Protein AF-A0A354Q6Q0-F1 (afdb_monomer_lite)

Radius of gyration: 17.42 Å; chains: 1; bounding box: 34×28×41 Å

Sequence (71 aa):
YENEAQKTTANESKKDAEKSGMFDAPIVTEIATLPEFYPAEDYHQDYYSNNSNAGYCTYVIRPKLAKLNLE

Structure (mmCIF, N/CA/C/O backbone):
data_AF-A0A354Q6Q0-F1
#
_entry.id   AF-A0A354Q6Q0-F1
#
loop_
_atom_site.group_PDB
_atom_site.id
_atom_site.type_symbol
_atom_site.label_atom_id
_atom_site.label_alt_id
_atom_site.label_comp_id
_atom_site.label_asym_id
_atom_site.label_entity_id
_atom_site.label_seq_id
_atom_site.pdbx_PDB_ins_code
_atom_site.Cartn_x
_atom_site.Cartn_y
_atom_site.Cartn_z
_atom_site.occupancy
_atom_site.B_iso_or_equiv
_atom_site.auth_seq_id
_atom_site.auth_comp_id
_atom_site.auth_asym_id
_atom_site.auth_atom_id
_atom_site.pdbx_PDB_model_num
ATOM 1 N N . TYR A 1 1 ? -0.494 -3.326 11.544 1.00 97.75 1 TYR A N 1
ATOM 2 C CA . TYR A 1 1 ? 0.042 -2.347 12.508 1.00 97.75 1 TYR A CA 1
ATOM 3 C C . TYR A 1 1 ? 1.014 -3.052 13.436 1.00 97.75 1 TYR A C 1
ATOM 5 O O . TYR A 1 1 ? 0.771 -4.190 13.812 1.00 97.75 1 TYR A O 1
ATOM 13 N N . GLU A 1 2 ? 2.102 -2.392 13.803 1.00 98.19 2 GLU A N 1
ATOM 14 C CA . GLU A 1 2 ? 3.138 -2.910 14.712 1.00 98.19 2 GLU A CA 1
ATOM 15 C C . GLU A 1 2 ? 2.931 -2.450 16.159 1.00 98.19 2 GLU A C 1
ATOM 17 O O . GLU A 1 2 ? 3.449 -3.051 17.093 1.00 98.19 2 GLU A O 1
ATOM 22 N N . ASN A 1 3 ? 2.175 -1.367 16.356 1.00 98.56 3 ASN A N 1
ATOM 23 C CA . ASN A 1 3 ? 1.918 -0.774 17.664 1.00 98.56 3 ASN A CA 1
ATOM 24 C C . ASN A 1 3 ? 0.556 -0.055 17.707 1.00 98.56 3 ASN A C 1
ATOM 26 O O . ASN A 1 3 ? -0.091 0.166 16.678 1.00 98.56 3 ASN A O 1
ATOM 30 N N . GLU A 1 4 ? 0.132 0.331 18.913 1.00 98.44 4 GLU A N 1
ATOM 31 C CA . GLU A 1 4 ? -1.161 0.990 19.141 1.00 98.44 4 GLU A CA 1
ATOM 32 C C . GLU A 1 4 ? -1.254 2.388 18.514 1.00 98.44 4 GLU A C 1
ATOM 34 O O . GLU A 1 4 ? -2.341 2.796 18.102 1.00 98.44 4 GLU A O 1
ATOM 39 N N . ALA A 1 5 ? -0.136 3.111 18.380 1.00 98.62 5 ALA A N 1
ATOM 40 C CA . ALA A 1 5 ? -0.136 4.413 17.716 1.00 98.62 5 ALA A CA 1
ATOM 41 C C . ALA A 1 5 ? -0.519 4.263 16.234 1.00 98.62 5 ALA A C 1
ATOM 43 O O . ALA A 1 5 ? -1.457 4.910 15.773 1.00 98.62 5 ALA A O 1
ATOM 44 N N . GLN A 1 6 ? 0.107 3.326 15.513 1.00 98.75 6 GLN A N 1
ATOM 45 C CA . GLN A 1 6 ? -0.245 3.016 14.123 1.00 98.75 6 GLN A CA 1
ATOM 46 C C . GLN A 1 6 ? -1.693 2.535 13.985 1.00 98.75 6 GLN A C 1
ATOM 48 O O . GLN A 1 6 ? -2.395 2.954 13.066 1.00 98.75 6 GLN A O 1
ATOM 53 N N . LYS A 1 7 ? -2.156 1.665 14.892 1.00 98.69 7 LYS A N 1
ATOM 54 C CA . LYS A 1 7 ? -3.545 1.185 14.898 1.00 98.69 7 LYS A CA 1
ATOM 55 C C . LYS A 1 7 ? -4.530 2.343 15.048 1.00 98.69 7 LYS A C 1
ATOM 57 O O . LYS A 1 7 ? -5.519 2.392 14.320 1.00 98.69 7 LYS A O 1
ATOM 62 N N . THR A 1 8 ? -4.258 3.263 15.970 1.00 98.69 8 THR A N 1
ATOM 63 C CA . THR A 1 8 ? -5.111 4.429 16.227 1.00 98.69 8 THR A CA 1
ATOM 64 C C . THR A 1 8 ? -5.159 5.331 14.999 1.00 98.69 8 THR A C 1
ATOM 66 O O . THR A 1 8 ? -6.239 5.550 14.453 1.00 98.69 8 THR A O 1
ATOM 69 N N . THR A 1 9 ? -3.998 5.735 14.476 1.00 98.69 9 THR A N 1
ATOM 70 C CA . THR A 1 9 ? -3.904 6.599 13.290 1.00 98.69 9 THR A CA 1
ATOM 71 C C . THR A 1 9 ? -4.566 5.977 12.056 1.00 98.69 9 THR A C 1
ATOM 73 O O . THR A 1 9 ? -5.265 6.670 11.319 1.00 98.69 9 THR A O 1
ATOM 76 N N . ALA A 1 10 ? -4.405 4.667 11.828 1.00 98.56 10 ALA A N 1
ATOM 77 C CA . ALA A 1 10 ? -5.041 3.983 10.700 1.00 98.56 10 ALA A CA 1
ATOM 78 C C . ALA A 1 10 ? -6.577 3.982 10.805 1.00 98.56 10 ALA A C 1
ATOM 80 O O . ALA A 1 10 ? -7.264 4.213 9.810 1.00 98.56 10 ALA A O 1
ATOM 81 N N . ASN A 1 11 ? -7.126 3.752 12.004 1.00 98.56 11 ASN A N 1
ATOM 82 C CA . ASN A 1 11 ? -8.575 3.769 12.222 1.00 98.56 11 ASN A CA 1
ATOM 83 C C . ASN A 1 11 ? -9.164 5.181 12.093 1.00 98.56 11 ASN A C 1
ATOM 85 O O . ASN A 1 11 ? -10.238 5.343 11.514 1.00 98.56 11 ASN A O 1
ATOM 89 N N . GLU A 1 12 ? -8.466 6.200 12.595 1.00 98.56 12 GLU A N 1
ATOM 90 C CA . GLU A 1 12 ? -8.867 7.601 12.433 1.00 98.56 12 GLU A CA 1
ATOM 91 C C . GLU A 1 12 ? -8.869 8.005 10.956 1.00 98.56 12 GLU A C 1
ATOM 93 O O . GLU A 1 12 ? -9.881 8.492 10.457 1.00 98.56 12 GLU A O 1
ATOM 98 N N . SER A 1 13 ? -7.797 7.686 10.226 1.00 98.25 13 SER A N 1
ATOM 99 C CA . SER A 1 13 ? -7.701 7.951 8.787 1.00 98.25 13 SER A CA 1
ATOM 100 C C . SER A 1 13 ? -8.817 7.267 7.991 1.00 98.25 13 SER A C 1
ATOM 102 O O . SER A 1 13 ? -9.446 7.908 7.146 1.00 98.25 13 SER A O 1
ATOM 104 N N . LYS A 1 14 ? -9.127 5.997 8.294 1.00 98.19 14 LYS A N 1
ATOM 105 C CA . LYS A 1 14 ? -10.248 5.272 7.675 1.00 98.19 14 LYS A CA 1
ATOM 106 C C . LYS A 1 14 ? -11.580 5.982 7.926 1.00 98.19 14 LYS A C 1
ATOM 108 O O . LYS A 1 14 ? -12.338 6.212 6.987 1.00 98.19 14 LYS A O 1
ATOM 113 N N . LYS A 1 15 ? -11.841 6.375 9.174 1.00 97.88 15 LYS A N 1
ATOM 114 C CA . LYS A 1 15 ? -13.067 7.081 9.568 1.00 97.88 15 LYS A CA 1
ATOM 115 C C . LYS A 1 15 ? -13.203 8.436 8.872 1.00 97.88 15 LYS A C 1
ATOM 117 O O . LYS A 1 15 ? -14.305 8.811 8.475 1.00 97.88 15 LYS A O 1
ATOM 122 N N . ASP A 1 16 ? -12.113 9.181 8.738 1.00 97.88 16 ASP A N 1
ATOM 123 C CA . ASP A 1 16 ? -12.125 10.485 8.075 1.00 97.88 16 ASP A CA 1
ATOM 124 C C . ASP A 1 16 ? -12.343 10.344 6.566 1.00 97.88 16 ASP A C 1
ATOM 126 O O . ASP A 1 16 ? -13.137 11.085 5.984 1.00 97.88 16 ASP A O 1
ATOM 130 N N . ALA A 1 17 ? -11.729 9.336 5.944 1.00 97.31 17 ALA A N 1
ATOM 131 C CA . ALA A 1 17 ? -11.953 9.016 4.541 1.00 97.31 17 ALA A CA 1
ATOM 132 C C . ALA A 1 17 ? -13.404 8.568 4.271 1.00 97.31 17 ALA A C 1
ATOM 134 O O . ALA A 1 17 ? -14.005 9.042 3.308 1.00 97.31 17 ALA A O 1
ATOM 135 N N . GLU A 1 18 ? -14.013 7.754 5.141 1.00 96.62 18 GLU A N 1
ATOM 136 C CA . GLU A 1 18 ? -15.435 7.375 5.042 1.00 96.62 18 GLU A CA 1
ATOM 137 C C . GLU A 1 18 ? -16.370 8.588 5.152 1.00 96.62 18 GLU A C 1
ATOM 139 O O . GLU A 1 18 ? -17.334 8.710 4.398 1.00 96.62 18 GLU A O 1
ATOM 144 N N . LYS A 1 19 ? -16.074 9.527 6.056 1.00 97.0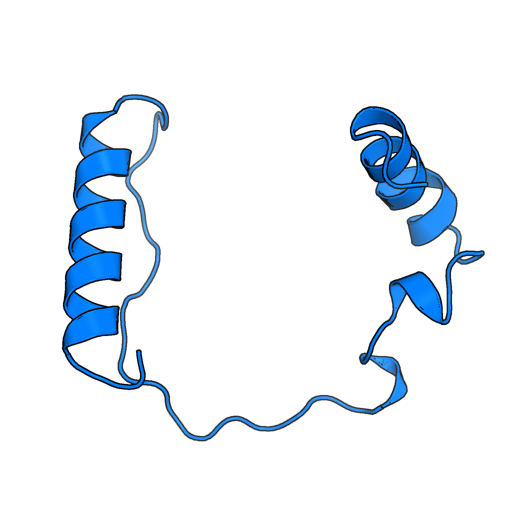6 19 LYS A N 1
ATOM 145 C CA . LYS A 1 19 ? -16.866 10.757 6.220 1.00 97.06 19 LYS A CA 1
ATOM 146 C C . LYS A 1 19 ? -16.676 11.765 5.093 1.00 97.06 19 LYS A C 1
ATOM 148 O O . LYS A 1 19 ? -17.531 12.629 4.920 1.00 97.06 19 LYS A O 1
ATOM 153 N N . SER A 1 20 ? -15.555 11.703 4.377 1.00 97.00 20 SER A N 1
ATOM 154 C CA . SER A 1 20 ? -15.210 12.697 3.357 1.00 97.00 20 SER A CA 1
ATOM 155 C C . SER A 1 20 ? -16.184 12.720 2.175 1.00 97.00 20 SER A C 1
ATOM 157 O O . SER A 1 20 ? -16.237 13.714 1.455 1.00 97.00 20 SER A O 1
ATOM 159 N N . GLY A 1 21 ? -16.926 11.629 1.951 1.00 94.44 21 GLY A N 1
ATOM 160 C CA . GLY A 1 21 ? -17.763 11.455 0.763 1.00 94.44 21 GLY A CA 1
ATOM 161 C C . GLY A 1 21 ? -16.963 11.306 -0.538 1.00 94.44 21 GLY A C 1
ATOM 162 O O . GLY A 1 21 ? -17.554 11.334 -1.609 1.00 94.44 21 GLY A O 1
ATOM 163 N N . MET A 1 22 ? -15.633 11.155 -0.466 1.00 96.31 22 MET A N 1
ATOM 164 C CA . MET A 1 22 ? -14.766 10.962 -1.637 1.00 96.31 22 MET A CA 1
ATOM 165 C C . MET A 1 22 ? -14.981 9.602 -2.314 1.00 96.31 22 MET A C 1
ATOM 167 O O . MET A 1 22 ? -14.676 9.445 -3.494 1.00 96.31 22 MET A O 1
ATOM 171 N N . PHE A 1 23 ? -15.481 8.622 -1.564 1.00 95.88 23 PHE A N 1
ATOM 172 C CA . PHE A 1 23 ? -15.727 7.272 -2.043 1.00 95.88 23 PHE A CA 1
ATOM 173 C C . PHE A 1 23 ? -17.226 6.988 -2.040 1.00 95.88 23 PHE A C 1
ATOM 175 O O . PHE A 1 23 ? -17.880 7.103 -1.006 1.00 95.88 23 PHE A O 1
ATOM 182 N N . ASP A 1 24 ? -17.744 6.553 -3.189 1.00 96.06 24 ASP A N 1
ATOM 183 C CA . ASP A 1 24 ? -19.145 6.135 -3.332 1.00 96.06 24 ASP A CA 1
ATOM 184 C C . ASP A 1 24 ? -19.441 4.814 -2.597 1.00 96.06 24 ASP A C 1
ATOM 186 O O . ASP A 1 24 ? -20.597 4.469 -2.354 1.00 96.06 24 ASP A O 1
ATOM 190 N N . ALA A 1 25 ? -18.393 4.058 -2.254 1.00 96.94 25 ALA A N 1
ATOM 191 C CA . ALA A 1 25 ? -18.472 2.761 -1.595 1.00 96.94 25 ALA A CA 1
ATOM 192 C C . ALA A 1 25 ? -17.719 2.754 -0.248 1.00 96.94 25 ALA A C 1
ATOM 194 O O . ALA A 1 25 ? -16.765 3.517 -0.074 1.00 96.94 25 ALA A O 1
ATOM 195 N N . PRO A 1 26 ? -18.099 1.869 0.697 1.00 96.69 26 PRO A N 1
ATOM 196 C CA . PRO A 1 26 ? -17.431 1.755 1.993 1.00 96.69 26 PRO A CA 1
ATOM 197 C C . PRO A 1 26 ? -15.952 1.369 1.887 1.00 96.69 26 PRO A C 1
ATOM 199 O O . PRO A 1 26 ? -15.551 0.613 0.999 1.00 96.69 26 PRO A O 1
ATOM 202 N N . ILE A 1 27 ? -15.148 1.804 2.860 1.00 97.38 27 ILE A N 1
ATOM 203 C CA . ILE A 1 27 ? -13.732 1.436 2.932 1.00 97.38 27 ILE A CA 1
ATOM 204 C C . ILE A 1 27 ? -13.587 0.043 3.552 1.00 97.38 27 ILE A C 1
ATOM 206 O O . ILE A 1 27 ? -13.815 -0.173 4.743 1.00 97.38 27 ILE A O 1
ATOM 210 N N . VAL A 1 28 ? -13.141 -0.920 2.747 1.00 97.44 28 VAL A N 1
ATOM 211 C CA . VAL A 1 28 ? -12.993 -2.330 3.159 1.00 97.44 28 VAL A CA 1
ATOM 212 C C . VAL A 1 28 ? -11.585 -2.702 3.631 1.00 97.44 28 VAL A C 1
ATOM 214 O O . VAL A 1 28 ? -11.343 -3.855 3.966 1.00 97.44 28 VAL A O 1
ATOM 217 N N . THR A 1 29 ? -10.659 -1.741 3.698 1.00 97.75 29 THR A N 1
ATOM 218 C CA . THR A 1 29 ? -9.2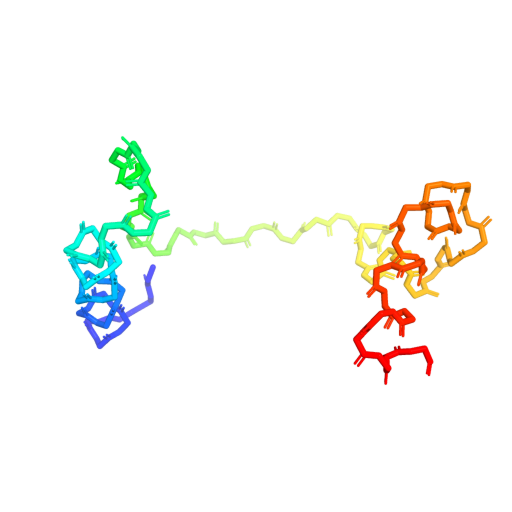80 -1.978 4.152 1.00 97.75 29 THR A CA 1
ATOM 219 C C . THR A 1 29 ? -9.251 -2.611 5.546 1.00 97.75 29 THR A C 1
ATOM 221 O O . THR A 1 29 ? -9.865 -2.085 6.485 1.00 97.75 29 THR A O 1
ATOM 224 N N . GLU A 1 30 ? -8.526 -3.726 5.665 1.00 98.25 30 GLU A N 1
ATOM 225 C CA . GLU A 1 30 ? -8.272 -4.444 6.914 1.00 98.25 30 GLU A CA 1
ATOM 226 C C . GLU A 1 30 ? -7.202 -3.726 7.747 1.00 98.25 30 GLU A C 1
ATOM 228 O O . GLU A 1 30 ? -6.153 -3.332 7.239 1.00 98.25 30 GLU A O 1
ATOM 233 N N . ILE A 1 31 ? -7.462 -3.570 9.047 1.00 98.44 31 ILE A N 1
ATOM 234 C CA . ILE A 1 31 ? -6.510 -3.015 10.015 1.00 98.44 31 ILE A CA 1
ATOM 235 C C . ILE A 1 31 ? -6.221 -4.105 11.048 1.00 98.44 31 ILE A C 1
ATOM 237 O O . ILE A 1 31 ? -6.924 -4.228 12.050 1.00 98.44 31 ILE A O 1
ATOM 241 N N . ALA A 1 32 ? -5.183 -4.898 10.789 1.00 98.12 32 ALA A N 1
ATOM 242 C CA . ALA A 1 32 ? -4.770 -6.023 11.626 1.00 98.12 32 ALA A CA 1
ATOM 243 C C . ALA A 1 32 ? -3.342 -5.852 12.161 1.00 98.12 32 ALA A C 1
ATOM 245 O O . ALA A 1 32 ? -2.552 -5.060 11.632 1.00 98.12 32 ALA A O 1
ATOM 246 N N . THR A 1 33 ? -3.012 -6.584 13.228 1.00 98.31 33 THR A N 1
ATOM 247 C CA . THR A 1 33 ? -1.640 -6.683 13.747 1.00 98.31 33 THR A CA 1
ATOM 248 C C . THR A 1 33 ? -0.720 -7.208 12.647 1.00 98.31 33 THR A C 1
ATOM 250 O O . THR A 1 33 ? -1.119 -8.096 11.901 1.00 98.31 33 THR A O 1
ATOM 253 N N . LEU A 1 34 ? 0.490 -6.655 12.529 1.00 97.81 34 LEU A N 1
ATOM 254 C CA . LEU A 1 34 ? 1.483 -7.114 11.559 1.00 97.81 34 LEU A CA 1
ATOM 255 C C . LEU A 1 34 ? 1.872 -8.571 11.889 1.00 97.81 34 LEU A C 1
ATOM 257 O O . LEU A 1 34 ? 2.394 -8.802 12.983 1.00 97.81 34 LEU A O 1
ATOM 261 N N . PRO A 1 35 ? 1.597 -9.546 11.001 1.00 97.06 35 PRO A N 1
ATOM 262 C CA . PRO A 1 35 ? 2.112 -10.901 11.157 1.00 97.06 35 PRO A CA 1
ATOM 263 C C . PRO A 1 35 ? 3.589 -10.961 10.741 1.00 97.06 35 PRO A C 1
ATOM 265 O O . PRO A 1 35 ? 4.165 -9.965 10.310 1.00 97.06 35 PRO A O 1
ATOM 268 N N . GLU A 1 36 ? 4.190 -12.148 10.819 1.00 98.12 36 GLU A N 1
ATOM 269 C CA . GLU A 1 36 ? 5.495 -12.391 10.198 1.00 98.12 36 GLU A CA 1
ATOM 270 C C . GLU A 1 36 ? 5.465 -11.963 8.722 1.00 98.12 36 GLU A C 1
ATOM 272 O O . GLU A 1 36 ? 4.549 -12.324 7.974 1.00 98.12 36 GLU A O 1
ATOM 277 N N . PHE A 1 37 ? 6.462 -11.181 8.312 1.00 97.50 37 PHE A N 1
ATOM 278 C CA . PHE A 1 37 ? 6.593 -10.719 6.939 1.00 97.50 37 PHE A CA 1
ATOM 279 C C . PHE A 1 37 ? 7.641 -11.560 6.216 1.00 97.50 37 PHE A C 1
ATOM 281 O O . PHE A 1 37 ? 8.796 -11.612 6.627 1.00 97.50 37 PHE A O 1
ATOM 288 N N . TYR A 1 38 ? 7.247 -12.174 5.103 1.00 97.94 38 TYR A N 1
ATOM 289 C CA . TYR A 1 38 ? 8.147 -12.944 4.252 1.00 97.94 38 TYR A CA 1
ATOM 290 C C . TYR A 1 38 ? 8.541 -12.095 3.040 1.00 97.94 38 TYR A C 1
ATOM 292 O O . TYR A 1 38 ? 7.668 -11.785 2.223 1.00 97.94 38 TYR A O 1
ATOM 300 N N . PRO A 1 39 ? 9.820 -11.698 2.906 1.00 97.75 39 PRO A N 1
ATOM 301 C CA . PRO A 1 39 ? 10.279 -10.963 1.737 1.00 97.75 39 PRO A CA 1
ATOM 302 C C . PRO A 1 39 ? 10.020 -11.749 0.449 1.00 97.75 39 PRO A C 1
ATOM 304 O O . PRO A 1 39 ? 10.281 -12.950 0.383 1.00 97.75 39 PRO A O 1
ATOM 307 N N . ALA A 1 40 ? 9.521 -11.054 -0.573 1.00 97.56 40 ALA A N 1
ATOM 308 C CA . ALA A 1 40 ? 9.423 -11.600 -1.922 1.00 97.56 40 ALA A CA 1
ATOM 309 C C . ALA A 1 40 ? 10.818 -11.753 -2.553 1.00 97.56 40 ALA A C 1
ATOM 311 O O . ALA A 1 40 ? 11.774 -11.103 -2.121 1.00 97.56 40 ALA A O 1
ATOM 312 N N . GLU A 1 41 ? 10.916 -12.573 -3.597 1.00 98.19 41 GLU A N 1
ATOM 313 C CA . GLU A 1 41 ? 12.149 -12.826 -4.342 1.00 98.19 41 GLU A CA 1
ATOM 314 C C . GLU A 1 41 ? 12.805 -11.535 -4.860 1.00 98.19 41 GLU A C 1
ATOM 316 O O . GLU A 1 41 ? 12.126 -10.563 -5.195 1.00 98.19 41 GLU A O 1
ATOM 321 N N . ASP A 1 42 ? 14.133 -11.542 -5.003 1.00 97.81 42 ASP A N 1
ATOM 322 C CA . ASP A 1 42 ? 14.923 -10.347 -5.342 1.00 97.81 42 ASP A CA 1
ATOM 323 C C . ASP A 1 42 ? 14.465 -9.640 -6.627 1.00 97.81 42 ASP A C 1
ATOM 325 O O . ASP A 1 42 ? 14.511 -8.417 -6.716 1.00 97.81 42 ASP A O 1
ATOM 329 N N . TYR A 1 43 ? 13.972 -10.383 -7.622 1.00 96.56 43 TYR A N 1
ATOM 330 C CA . TYR A 1 43 ? 13.499 -9.788 -8.877 1.00 96.56 43 TYR A CA 1
ATOM 331 C C . TYR A 1 43 ? 12.173 -9.019 -8.733 1.00 96.56 43 TYR A C 1
ATOM 333 O O . TYR A 1 43 ? 11.814 -8.256 -9.633 1.00 96.56 43 TYR A O 1
ATOM 341 N N . HIS A 1 44 ? 11.438 -9.203 -7.632 1.00 97.00 44 HIS A N 1
ATOM 342 C CA . HIS A 1 44 ? 10.273 -8.386 -7.290 1.00 97.00 44 HIS A CA 1
ATOM 343 C C . HIS A 1 44 ? 10.660 -7.053 -6.642 1.00 97.00 44 HIS A C 1
ATOM 345 O O . HIS A 1 44 ? 9.865 -6.109 -6.675 1.00 97.00 44 HIS A O 1
ATOM 351 N N . GLN A 1 45 ? 11.867 -6.956 -6.083 1.00 97.81 45 GLN A N 1
ATOM 352 C CA . GLN A 1 45 ? 12.346 -5.751 -5.421 1.00 97.81 45 GLN A CA 1
ATOM 353 C C . GLN A 1 45 ? 12.724 -4.689 -6.458 1.00 97.81 45 GLN A C 1
ATOM 355 O O . GLN A 1 45 ? 13.336 -4.981 -7.490 1.00 97.81 45 GLN A O 1
ATOM 360 N N . ASP A 1 46 ? 12.308 -3.447 -6.203 1.00 96.12 46 ASP A N 1
ATOM 361 C CA . ASP A 1 46 ? 12.573 -2.290 -7.067 1.00 96.12 46 ASP A CA 1
ATOM 362 C C . ASP A 1 46 ? 12.253 -2.538 -8.553 1.00 96.12 46 ASP A C 1
ATOM 364 O O . ASP A 1 46 ? 12.943 -2.053 -9.454 1.00 96.12 46 ASP A O 1
ATOM 368 N N . TYR A 1 47 ? 11.187 -3.306 -8.824 1.00 96.12 47 TYR A N 1
ATOM 369 C CA . TYR A 1 47 ? 10.900 -3.837 -10.158 1.00 96.12 47 TYR A CA 1
ATOM 370 C C . TYR A 1 47 ? 10.903 -2.761 -11.248 1.00 96.12 47 TYR A C 1
ATOM 372 O O . TYR A 1 47 ? 11.512 -2.962 -12.296 1.00 96.12 47 TYR A O 1
ATOM 380 N N . TYR A 1 48 ? 10.258 -1.613 -11.010 1.00 95.31 48 TYR A N 1
ATOM 381 C CA . TYR A 1 48 ? 10.234 -0.519 -11.986 1.00 95.31 48 TYR A CA 1
ATOM 382 C C . TYR A 1 48 ? 11.637 0.031 -12.270 1.00 95.31 48 TYR A C 1
ATOM 384 O O . TYR A 1 48 ? 11.993 0.192 -13.434 1.00 95.31 48 TYR A O 1
ATOM 392 N N . SER A 1 49 ? 12.439 0.278 -11.233 1.00 94.44 49 SER A N 1
ATOM 393 C CA . SER A 1 49 ? 13.806 0.798 -11.363 1.00 94.44 49 SER A CA 1
ATOM 394 C C . SER A 1 49 ? 14.704 -0.175 -12.130 1.00 94.44 49 SER A C 1
ATOM 396 O O . SER A 1 49 ? 15.449 0.236 -13.018 1.00 94.44 49 SER A O 1
ATOM 398 N N . ASN A 1 50 ? 14.574 -1.472 -11.843 1.00 96.19 50 ASN A N 1
ATOM 399 C CA . ASN A 1 50 ? 15.374 -2.534 -12.454 1.00 96.19 50 ASN A CA 1
ATOM 400 C C . ASN A 1 50 ? 14.881 -2.942 -13.857 1.00 96.19 50 ASN A C 1
ATOM 402 O O . ASN A 1 50 ? 15.638 -3.519 -14.634 1.00 96.19 50 ASN A O 1
ATOM 406 N N . ASN A 1 51 ? 13.624 -2.640 -14.202 1.00 96.00 51 ASN A N 1
ATOM 407 C CA . ASN A 1 51 ? 12.967 -3.074 -15.441 1.00 96.00 51 ASN A CA 1
ATOM 408 C C . ASN A 1 51 ? 12.212 -1.924 -16.129 1.00 96.00 51 ASN A C 1
ATOM 410 O O . ASN A 1 51 ? 11.134 -2.126 -16.692 1.00 96.00 51 ASN A O 1
ATOM 414 N N . SER A 1 52 ? 12.747 -0.703 -16.100 1.00 94.31 52 SER A N 1
ATOM 415 C CA . SER A 1 52 ? 12.055 0.502 -16.595 1.00 94.31 52 SER A CA 1
ATOM 416 C C . SER A 1 52 ? 11.683 0.431 -18.085 1.00 94.31 52 SER A C 1
ATOM 418 O O . SER A 1 52 ? 10.666 0.985 -18.507 1.00 94.31 52 SER A O 1
ATOM 420 N N . ASN A 1 53 ? 12.443 -0.343 -18.865 1.00 95.19 53 ASN A N 1
ATOM 421 C CA . ASN A 1 53 ? 12.197 -0.600 -20.286 1.00 95.19 53 ASN A CA 1
ATOM 422 C C . ASN A 1 53 ? 11.154 -1.699 -20.558 1.00 95.19 53 ASN A C 1
ATOM 424 O O . ASN A 1 53 ? 10.805 -1.934 -21.717 1.00 95.19 53 ASN A O 1
ATOM 428 N N . ALA A 1 54 ? 10.647 -2.393 -19.532 1.00 97.06 54 ALA A N 1
ATOM 429 C CA . ALA A 1 54 ? 9.559 -3.345 -19.718 1.00 97.06 54 ALA A CA 1
ATOM 430 C C . ALA A 1 54 ? 8.328 -2.622 -20.284 1.00 97.06 54 ALA A C 1
ATOM 432 O O . ALA A 1 54 ? 8.024 -1.490 -19.898 1.00 97.06 54 ALA A O 1
ATOM 433 N N . GLY A 1 55 ? 7.586 -3.287 -21.177 1.00 97.62 55 GLY A N 1
ATOM 434 C CA . GLY A 1 55 ? 6.441 -2.674 -21.857 1.00 97.62 55 GLY A CA 1
ATOM 435 C C . GLY A 1 55 ? 5.435 -2.060 -20.878 1.00 97.62 55 GLY A C 1
ATOM 436 O O . GLY A 1 55 ? 5.031 -0.914 -21.043 1.00 97.62 55 GLY A O 1
ATOM 437 N N . TYR A 1 56 ? 5.101 -2.767 -19.795 1.00 96.44 56 TYR A N 1
ATOM 438 C CA . TYR A 1 56 ? 4.214 -2.235 -18.757 1.00 96.44 56 TYR A CA 1
ATOM 439 C C . TYR A 1 56 ? 4.781 -0.976 -18.077 1.00 96.44 56 TYR A C 1
ATOM 441 O O . TYR A 1 56 ? 4.075 0.022 -17.926 1.00 96.44 56 TYR A O 1
ATOM 449 N N . CYS A 1 57 ? 6.067 -0.985 -17.722 1.00 96.81 57 CYS A N 1
ATOM 450 C CA . CYS A 1 57 ? 6.743 0.165 -17.127 1.00 96.81 57 CYS A CA 1
ATOM 451 C C . CYS A 1 57 ? 6.696 1.383 -18.059 1.00 96.81 57 CYS A C 1
ATOM 453 O O . CYS A 1 57 ? 6.324 2.472 -17.626 1.00 96.81 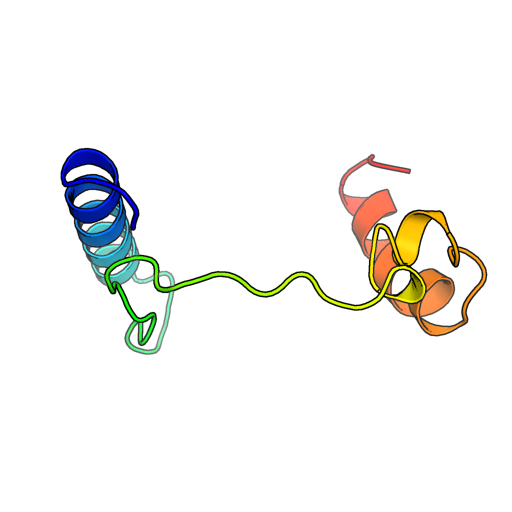57 CYS A O 1
ATOM 455 N N . THR A 1 58 ? 6.974 1.184 -19.348 1.00 96.12 58 THR A N 1
ATOM 456 C CA . THR A 1 58 ? 7.001 2.261 -20.347 1.00 96.12 58 THR A CA 1
ATOM 457 C C . THR A 1 58 ? 5.610 2.809 -20.664 1.00 96.12 58 THR A C 1
ATOM 459 O O . THR A 1 58 ? 5.435 4.023 -20.727 1.00 96.12 58 THR A O 1
ATOM 462 N N . TYR A 1 59 ? 4.608 1.949 -20.857 1.00 97.19 59 TYR A N 1
ATOM 463 C CA . TYR A 1 59 ? 3.285 2.386 -21.318 1.00 97.19 59 TYR A CA 1
ATOM 464 C C . TYR A 1 59 ? 2.323 2.758 -20.183 1.00 97.19 59 TYR A C 1
ATOM 466 O O . TYR A 1 59 ? 1.375 3.504 -20.419 1.00 97.19 59 TYR A O 1
ATOM 474 N N . VAL A 1 60 ? 2.548 2.270 -18.956 1.00 96.31 60 VAL A N 1
ATOM 475 C CA . VAL A 1 60 ? 1.618 2.468 -17.829 1.00 96.31 60 VAL A CA 1
ATOM 476 C C . VAL A 1 60 ? 2.236 3.264 -16.686 1.00 96.31 60 VAL A C 1
ATOM 478 O O . VAL A 1 60 ? 1.581 4.173 -16.173 1.00 96.31 60 VAL A O 1
ATOM 481 N N . ILE A 1 61 ? 3.460 2.942 -16.258 1.00 96.12 61 ILE A N 1
ATOM 482 C CA . ILE A 1 61 ? 4.071 3.585 -15.081 1.00 96.12 61 ILE A CA 1
ATOM 483 C C . ILE A 1 61 ? 4.685 4.934 -15.461 1.00 96.12 61 ILE A C 1
ATOM 485 O O . ILE A 1 61 ? 4.350 5.951 -14.855 1.00 96.12 61 ILE A O 1
ATOM 489 N N . ARG A 1 62 ? 5.519 4.968 -16.502 1.00 95.56 62 ARG A N 1
ATOM 490 C CA . ARG A 1 62 ? 6.261 6.160 -16.925 1.00 95.56 62 ARG A CA 1
ATOM 491 C C . ARG A 1 62 ? 5.363 7.388 -17.177 1.00 95.56 62 ARG A C 1
ATOM 493 O O . ARG A 1 62 ? 5.655 8.441 -16.613 1.00 95.56 62 ARG A O 1
ATOM 500 N N . PRO A 1 63 ? 4.207 7.290 -17.872 1.00 96.62 63 PRO A N 1
ATOM 501 C CA . PRO A 1 63 ? 3.311 8.437 -18.035 1.00 96.62 63 PRO A CA 1
A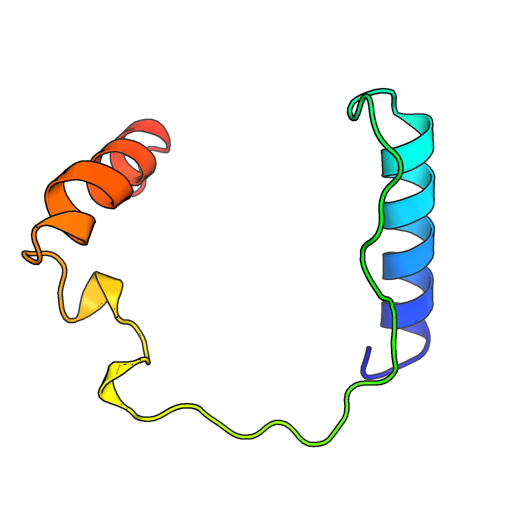TOM 502 C C . PRO A 1 63 ? 2.699 8.937 -16.718 1.00 96.62 63 PRO A C 1
ATOM 504 O O . PRO A 1 63 ? 2.355 10.114 -16.613 1.00 96.62 63 PRO A O 1
ATOM 507 N N . LYS A 1 64 ? 2.530 8.067 -15.710 1.00 95.50 64 LYS A N 1
ATOM 508 C CA . LYS A 1 64 ? 2.040 8.470 -14.381 1.00 95.50 64 LYS A CA 1
ATOM 509 C C . LYS A 1 64 ? 3.105 9.257 -13.623 1.00 95.50 64 LYS A C 1
ATOM 511 O O . LYS A 1 64 ? 2.766 10.259 -13.007 1.00 95.50 64 LYS A O 1
ATOM 516 N N . LEU A 1 65 ? 4.369 8.845 -13.712 1.00 95.25 65 LEU A N 1
ATOM 517 C CA . LEU A 1 65 ? 5.488 9.560 -13.090 1.00 95.25 65 LEU A CA 1
ATOM 518 C C . LEU A 1 65 ? 5.721 10.926 -13.741 1.00 95.25 65 LEU A C 1
ATOM 520 O O . LEU A 1 65 ? 5.825 11.921 -13.029 1.00 95.25 65 LEU A O 1
ATOM 524 N N . ALA A 1 66 ? 5.674 11.000 -15.075 1.00 95.69 66 ALA A N 1
ATOM 525 C CA . ALA A 1 66 ? 5.787 12.262 -15.805 1.00 95.69 66 ALA A CA 1
ATOM 526 C C . ALA A 1 66 ? 4.707 13.278 -15.382 1.00 95.69 66 ALA A C 1
ATOM 528 O O . ALA A 1 66 ? 5.009 14.444 -15.148 1.00 95.69 66 ALA A O 1
ATOM 529 N N . LYS A 1 67 ? 3.452 12.837 -15.186 1.00 96.81 67 LYS A N 1
ATOM 530 C CA . LYS A 1 67 ? 2.358 13.697 -14.680 1.00 96.81 67 LYS A CA 1
ATOM 531 C C . LYS A 1 67 ? 2.611 14.263 -13.282 1.00 96.81 67 LYS A C 1
ATOM 533 O O . LYS A 1 67 ? 2.030 15.287 -12.937 1.00 96.81 67 LYS A O 1
ATOM 538 N N . LEU A 1 68 ? 3.426 13.583 -12.481 1.00 96.56 68 LEU A N 1
ATOM 539 C CA . LEU A 1 68 ? 3.797 13.998 -11.131 1.00 96.56 68 LEU A CA 1
ATOM 540 C C . LEU A 1 68 ? 5.137 14.753 -11.097 1.00 96.56 68 LEU A C 1
ATOM 542 O O . LEU A 1 68 ? 5.557 15.160 -10.018 1.00 96.56 68 LEU A O 1
ATOM 546 N N . ASN A 1 69 ? 5.788 14.966 -12.250 1.00 94.69 69 ASN A N 1
ATOM 547 C CA . ASN A 1 69 ? 7.154 15.492 -12.366 1.00 94.69 69 ASN A CA 1
ATOM 548 C C . ASN A 1 69 ? 8.179 14.662 -11.567 1.00 94.69 69 ASN A C 1
ATOM 550 O O . ASN A 1 69 ? 9.050 15.215 -10.900 1.00 94.69 69 ASN A O 1
ATOM 554 N N . LEU A 1 70 ? 8.031 13.335 -11.610 1.00 89.25 70 LEU A N 1
ATOM 555 C CA . LEU A 1 70 ? 8.878 12.359 -10.911 1.00 89.25 70 LEU A CA 1
ATOM 556 C C . LEU A 1 70 ? 9.696 11.482 -11.876 1.00 89.25 70 LEU A C 1
ATOM 558 O O . LEU A 1 70 ? 10.134 10.400 -11.48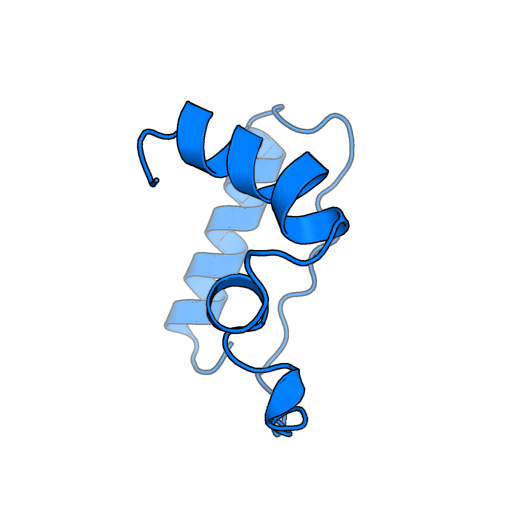8 1.00 89.25 70 LEU A O 1
ATOM 562 N N . GLU A 1 71 ? 9.827 11.900 -13.138 1.00 72.94 71 GLU A N 1
ATOM 563 C CA . GLU A 1 71 ? 10.780 11.287 -14.078 1.00 72.94 71 GLU A CA 1
ATOM 564 C C . GLU A 1 71 ? 12.223 11.714 -13.802 1.00 72.94 71 GLU A C 1
ATOM 566 O O . GLU A 1 71 ? 12.434 12.889 -13.423 1.00 72.94 71 GLU A O 1
#

pLDDT: mean 96.64, std 3.2, range [72.94, 98.75]

Secondary structure (DSSP, 8-state):
--SH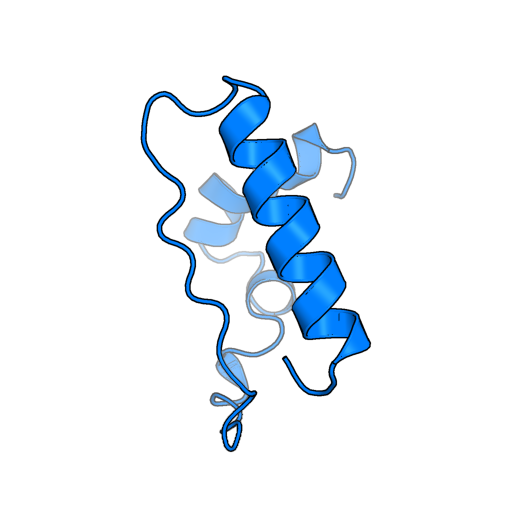HHHHHHHHHHHHHHHTT--SS-------------PPPGGGTTHHHHTTTSHHIIIIIHHHHHHTT--

Foldseek 3Di:
DQDPVVLVVVVVVQVVVQVVCPDPDHDPDDRDHDDDDDDDDPCVPPVCVVPCVPPCNVPPVVVVCVVVVND